Protein AF-A0A7J7KK52-F1 (afdb_monomer)

Sequence (152 aa):
MKGGEGKKAGKDLRNSVKKSDVTEIKSLSAPPENVKQVMRETLVLLGYKRRELQDYGFIKKVIGSSKFLSQLKELKAEDVPVGVAAEVKSEMSSLSYEQLSKAISDSDSRAVSQYSCSQQCGPRASKQIQSEELKQYLKSLEEYLAYNDPVR

Foldseek 3Di:
DDDDDDDDDLPQLLPLDDPVLLVVLLVDPDDDPLSLLVLLLLVVLLVDDSVQSVDVVSSSVLSPDPCNSVSSNVRDLVPGDPVSLVVSLVSLVVNDLVVLLVVLVVVVVPVPPDPPDDDDDDDPPPPPDDNVSVVVSSVSVNVVSVVSNPPD

Structure (mmCIF, N/CA/C/O backbone):
data_AF-A0A7J7KK52-F1
#
_entry.id   AF-A0A7J7KK52-F1
#
loop_
_atom_site.group_PDB
_atom_site.id
_atom_site.type_symbol
_atom_site.label_atom_id
_atom_site.label_alt_id
_atom_site.label_comp_id
_atom_site.label_asym_id
_atom_site.label_entity_id
_atom_site.label_seq_id
_atom_site.pdbx_PDB_ins_code
_atom_site.Cartn_x
_atom_site.Cartn_y
_atom_site.Cartn_z
_atom_site.occupancy
_atom_site.B_iso_or_equiv
_atom_site.auth_seq_id
_atom_site.auth_comp_id
_atom_site.auth_asym_id
_atom_site.auth_atom_id
_atom_site.pdbx_PDB_model_num
ATOM 1 N N . MET A 1 1 ? 37.024 -3.244 -16.153 1.00 38.12 1 MET A N 1
ATOM 2 C CA . MET A 1 1 ? 36.723 -3.362 -14.707 1.00 38.12 1 MET A CA 1
ATOM 3 C C . MET A 1 1 ? 35.469 -2.551 -14.419 1.00 38.12 1 MET A C 1
ATOM 5 O O . MET A 1 1 ? 35.221 -1.581 -15.118 1.00 38.12 1 MET A O 1
ATOM 9 N N . LYS A 1 2 ? 34.636 -3.065 -13.512 1.00 42.19 2 LYS A N 1
ATOM 10 C CA . LYS A 1 2 ? 33.198 -2.802 -13.361 1.00 42.19 2 LYS A CA 1
ATOM 11 C C . LYS A 1 2 ? 32.868 -1.334 -13.054 1.00 42.19 2 LYS A C 1
ATOM 13 O O . LYS A 1 2 ? 33.512 -0.736 -12.197 1.00 42.19 2 LYS A O 1
ATOM 18 N N . GLY A 1 3 ? 31.845 -0.808 -13.731 1.00 38.44 3 GLY A N 1
ATOM 19 C CA . GLY A 1 3 ? 31.222 0.477 -13.425 1.00 38.44 3 GLY A CA 1
ATOM 20 C C . GLY A 1 3 ? 30.612 0.465 -12.024 1.00 38.44 3 GLY A C 1
ATOM 21 O O . GLY A 1 3 ? 29.914 -0.475 -11.646 1.00 38.44 3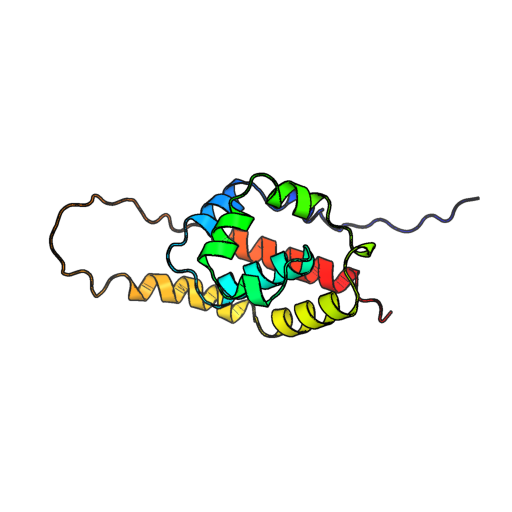 GLY A O 1
ATOM 22 N N . GLY A 1 4 ? 30.940 1.487 -11.239 1.00 43.69 4 GLY A N 1
ATOM 23 C CA . GLY A 1 4 ? 30.331 1.750 -9.942 1.00 43.69 4 GLY A CA 1
ATOM 24 C C . GLY A 1 4 ? 29.140 2.677 -10.127 1.00 43.69 4 GLY A C 1
ATOM 25 O O . GLY A 1 4 ? 29.316 3.889 -10.203 1.00 43.69 4 GLY A O 1
ATOM 26 N N . GLU A 1 5 ? 27.940 2.110 -10.208 1.00 39.03 5 GLU A N 1
ATOM 27 C CA . GLU A 1 5 ? 26.696 2.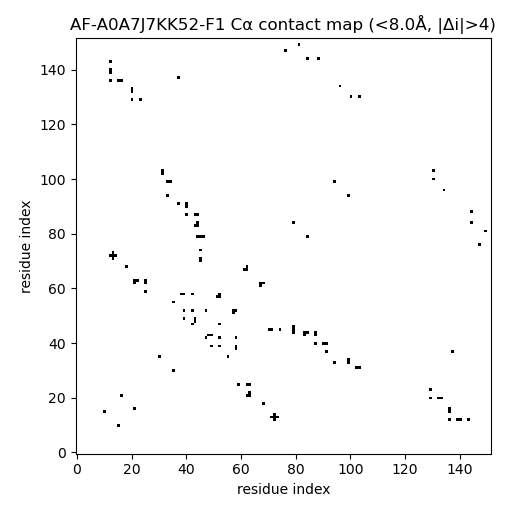879 -10.230 1.00 39.03 5 GLU A CA 1
ATOM 28 C C . GLU A 1 5 ? 26.242 3.192 -8.799 1.00 39.03 5 GLU A C 1
ATOM 30 O O . GLU A 1 5 ? 26.219 2.337 -7.907 1.00 39.03 5 GLU A O 1
ATOM 35 N N . GLY A 1 6 ? 25.947 4.471 -8.570 1.00 39.22 6 GLY A N 1
ATOM 36 C CA . GLY A 1 6 ? 25.674 5.052 -7.264 1.00 39.22 6 GLY A CA 1
ATOM 37 C C . GLY A 1 6 ? 24.396 4.520 -6.622 1.00 39.22 6 GLY A C 1
ATOM 38 O O . GLY A 1 6 ? 23.292 4.905 -6.987 1.00 39.22 6 GLY A O 1
ATOM 39 N N . LYS A 1 7 ? 24.546 3.713 -5.571 1.00 44.34 7 LYS A N 1
ATOM 40 C CA . LYS A 1 7 ? 23.465 3.420 -4.625 1.00 44.34 7 LYS A CA 1
ATOM 41 C C . LYS A 1 7 ? 23.393 4.541 -3.591 1.00 44.34 7 LYS A C 1
ATOM 43 O O . LYS A 1 7 ? 24.147 4.528 -2.620 1.00 44.34 7 LYS A O 1
ATOM 48 N N . LYS A 1 8 ? 22.505 5.520 -3.773 1.00 40.06 8 LYS A N 1
ATOM 49 C CA . LYS A 1 8 ? 22.171 6.478 -2.709 1.00 40.06 8 LYS A CA 1
ATOM 50 C C . LYS A 1 8 ? 20.684 6.423 -2.362 1.00 40.06 8 LYS A C 1
ATOM 52 O O . LYS A 1 8 ? 19.839 6.842 -3.134 1.00 40.06 8 LYS A O 1
ATOM 57 N N . ALA A 1 9 ? 20.440 5.930 -1.148 1.00 42.28 9 ALA A N 1
ATOM 58 C CA . ALA A 1 9 ? 19.384 6.351 -0.230 1.00 42.28 9 ALA A CA 1
ATOM 59 C C . ALA A 1 9 ? 17.913 6.241 -0.678 1.00 42.28 9 ALA A C 1
ATOM 61 O O . ALA A 1 9 ? 17.089 7.031 -0.232 1.00 42.28 9 ALA A O 1
ATOM 62 N N . GLY A 1 10 ? 17.543 5.213 -1.441 1.00 41.22 10 GLY A N 1
ATOM 63 C CA . GLY A 1 10 ? 16.175 4.695 -1.362 1.00 41.22 10 GLY A CA 1
ATOM 64 C C . GLY A 1 10 ? 16.050 3.894 -0.069 1.00 41.22 10 GLY A C 1
ATOM 65 O O . GLY A 1 10 ? 16.498 2.752 -0.018 1.00 41.22 10 GLY A O 1
ATOM 66 N N . LYS A 1 11 ? 15.536 4.493 1.009 1.00 48.75 11 LYS A N 1
ATOM 67 C CA . LYS A 1 11 ? 15.220 3.758 2.243 1.00 48.75 11 LYS A CA 1
ATOM 68 C C . LYS A 1 11 ? 14.195 2.696 1.849 1.00 48.75 11 LYS A C 1
ATOM 70 O O . LYS A 1 11 ? 13.095 3.068 1.464 1.00 48.75 11 LYS A O 1
ATOM 75 N N . ASP A 1 12 ? 14.581 1.417 1.851 1.00 56.88 12 ASP A N 1
ATOM 76 C CA . ASP A 1 12 ? 13.763 0.325 1.316 1.00 56.88 12 ASP A CA 1
ATOM 77 C C . ASP A 1 12 ? 12.314 0.450 1.804 1.00 56.88 12 ASP A C 1
ATOM 79 O O . ASP A 1 12 ? 12.021 0.189 2.970 1.00 56.88 12 ASP A O 1
ATOM 83 N N . LEU A 1 13 ? 11.398 0.828 0.909 1.00 56.38 13 LEU A N 1
ATOM 84 C CA . LEU A 1 13 ? 9.951 0.869 1.162 1.00 56.38 13 LEU A CA 1
ATOM 85 C C . LEU A 1 13 ? 9.441 -0.473 1.714 1.00 56.38 13 LEU A C 1
ATOM 87 O O . LEU A 1 13 ? 8.538 -0.559 2.541 1.00 56.38 13 LEU A O 1
ATOM 91 N N . ARG A 1 14 ? 10.133 -1.540 1.306 1.00 62.25 14 ARG A N 1
ATOM 92 C CA . ARG A 1 14 ? 9.994 -2.926 1.760 1.00 62.25 14 ARG A CA 1
ATOM 93 C C . ARG A 1 14 ? 10.174 -3.079 3.279 1.00 62.25 14 ARG A C 1
ATOM 95 O O . ARG A 1 14 ? 9.600 -3.987 3.874 1.00 62.25 14 ARG A O 1
ATOM 102 N N . ASN A 1 15 ? 10.966 -2.211 3.905 1.00 67.69 15 ASN A N 1
ATOM 103 C CA . ASN A 1 15 ? 11.289 -2.244 5.331 1.00 67.69 15 ASN A CA 1
ATOM 104 C C . ASN A 1 15 ? 10.599 -1.134 6.136 1.00 67.69 15 ASN A C 1
ATOM 106 O O . ASN A 1 15 ? 10.627 -1.195 7.366 1.00 67.69 15 ASN A O 1
ATOM 110 N N . SER A 1 16 ? 9.998 -0.133 5.483 1.00 71.50 16 SER A N 1
ATOM 111 C CA . SER A 1 16 ? 9.253 0.922 6.178 1.00 71.50 16 SER A CA 1
ATOM 112 C C . SER A 1 16 ? 7.870 0.452 6.624 1.00 71.50 16 SER A C 1
ATOM 114 O O . SER A 1 16 ? 7.456 0.810 7.721 1.00 71.50 16 SER A O 1
ATOM 116 N N . VAL A 1 17 ? 7.197 -0.386 5.826 1.00 79.38 17 VAL A N 1
ATOM 117 C CA . VAL A 1 17 ? 5.861 -0.903 6.151 1.00 79.38 17 VAL A CA 1
ATOM 118 C C . VAL A 1 17 ? 5.953 -2.041 7.159 1.00 79.38 17 VAL A C 1
ATOM 120 O O . VAL A 1 17 ? 6.459 -3.131 6.865 1.00 79.38 17 VAL A O 1
ATOM 123 N N . LYS A 1 18 ? 5.421 -1.809 8.356 1.00 84.12 18 LYS A N 1
ATOM 124 C CA . LYS A 1 18 ? 5.325 -2.817 9.407 1.00 84.12 18 LYS A CA 1
ATOM 125 C C . LYS A 1 18 ? 3.958 -3.490 9.386 1.00 84.12 18 LYS A C 1
ATOM 127 O O . LYS A 1 18 ? 2.966 -3.024 8.832 1.00 84.12 18 LYS A O 1
ATOM 132 N N . LYS A 1 19 ? 3.898 -4.634 10.063 1.00 84.38 19 LYS A N 1
ATOM 133 C CA . LYS A 1 19 ? 2.646 -5.369 10.273 1.00 84.38 19 LYS A CA 1
ATOM 134 C C . LYS A 1 19 ? 1.646 -4.590 11.140 1.00 84.38 19 LYS A C 1
ATOM 136 O O . LYS A 1 19 ? 0.444 -4.817 10.994 1.00 84.38 19 LYS A O 1
ATOM 141 N N . SER A 1 20 ? 2.127 -3.723 12.035 1.00 85.06 20 SER A N 1
ATOM 142 C CA . SER A 1 20 ? 1.292 -2.801 12.822 1.00 85.06 20 SER A CA 1
ATOM 143 C C . SER A 1 20 ? 0.436 -1.941 11.904 1.00 85.06 20 SER A C 1
ATOM 145 O O . SER A 1 20 ? -0.785 -2.018 11.976 1.00 85.06 20 SER A O 1
ATOM 147 N N . ASP A 1 21 ? 1.080 -1.300 10.937 1.00 83.62 21 ASP A N 1
ATOM 148 C CA . ASP A 1 21 ? 0.487 -0.310 10.043 1.00 83.62 21 ASP A CA 1
ATOM 149 C C . ASP A 1 21 ? -0.611 -0.977 9.194 1.00 83.62 21 ASP A C 1
ATOM 151 O O . ASP A 1 21 ? -1.745 -0.512 9.094 1.00 83.62 21 ASP A O 1
ATOM 155 N N . VAL A 1 22 ? -0.326 -2.179 8.676 1.00 86.44 22 VAL A N 1
ATOM 156 C CA . VAL A 1 22 ? -1.311 -3.013 7.962 1.00 86.44 22 VAL A CA 1
ATOM 157 C C . VAL A 1 22 ? -2.498 -3.395 8.850 1.00 86.44 22 VAL A C 1
ATOM 159 O O . VAL A 1 22 ? -3.644 -3.431 8.392 1.00 86.44 22 VAL A O 1
ATOM 162 N N . THR A 1 23 ? -2.243 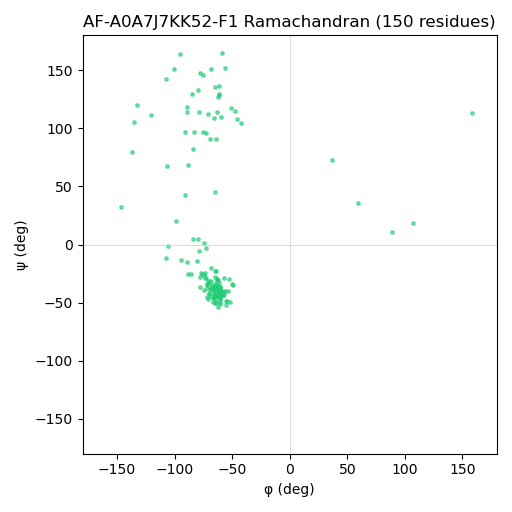-3.709 10.120 1.00 86.38 23 THR A N 1
ATOM 163 C CA . THR A 1 23 ? -3.295 -4.077 11.077 1.00 86.38 23 THR A CA 1
ATOM 164 C C . THR A 1 23 ? -4.193 -2.885 11.383 1.00 86.38 23 THR A C 1
ATOM 166 O O . THR A 1 23 ? -5.408 -3.051 11.499 1.00 86.38 23 THR A O 1
ATOM 169 N N . GLU A 1 24 ? -3.624 -1.689 11.463 1.00 86.19 24 GLU A N 1
ATOM 170 C CA . GLU A 1 24 ? -4.366 -0.465 11.733 1.00 86.19 24 GLU A CA 1
ATOM 171 C C . GLU A 1 24 ? -5.211 -0.041 10.539 1.00 86.19 24 GLU A C 1
ATOM 173 O O . GLU A 1 24 ? -6.414 0.168 10.698 1.00 86.19 24 GLU A O 1
ATOM 178 N N . ILE A 1 25 ? -4.654 -0.069 9.328 1.00 84.00 25 ILE A N 1
ATOM 179 C CA . ILE A 1 25 ? -5.421 0.161 8.098 1.00 84.00 25 ILE A CA 1
ATOM 180 C C . ILE A 1 25 ? -6.578 -0.847 7.993 1.00 84.00 25 ILE A C 1
ATOM 182 O O . ILE A 1 25 ? -7.720 -0.480 7.713 1.00 84.00 25 ILE A O 1
ATOM 186 N N . LYS A 1 26 ? -6.327 -2.128 8.298 1.00 84.06 26 LYS A N 1
ATOM 187 C CA . LYS A 1 26 ? -7.366 -3.170 8.326 1.00 84.06 26 LYS A CA 1
ATOM 188 C C . LYS A 1 26 ? -8.438 -2.903 9.385 1.00 84.06 26 LYS A C 1
ATOM 190 O O . LYS A 1 26 ? -9.585 -3.321 9.204 1.00 84.06 26 LYS A O 1
ATOM 195 N N . SER A 1 27 ? -8.094 -2.261 10.498 1.00 85.69 27 SER A N 1
ATOM 196 C CA . SER A 1 27 ? -9.043 -1.988 11.579 1.00 85.69 27 SER A CA 1
ATOM 197 C C . SER A 1 27 ? -10.116 -0.965 11.188 1.00 85.69 27 SER A C 1
ATOM 199 O O . SER A 1 27 ? -11.209 -1.001 11.751 1.00 85.69 27 SER A O 1
ATOM 201 N N . LEU A 1 28 ? -9.870 -0.154 10.150 1.00 82.75 28 LEU A N 1
ATOM 202 C CA . LEU A 1 28 ? -10.845 0.785 9.603 1.00 82.75 28 LEU A CA 1
ATOM 203 C C . LEU A 1 28 ? -12.058 0.031 9.035 1.00 82.75 28 LEU A C 1
ATOM 205 O O . LEU A 1 28 ? -11.970 -0.746 8.071 1.00 82.75 28 LEU A O 1
ATOM 209 N N . SER A 1 29 ? -13.208 0.239 9.670 1.00 79.69 29 SER A N 1
ATOM 210 C CA . SER A 1 29 ? -14.513 -0.277 9.247 1.00 79.69 29 SER A CA 1
ATOM 211 C C . SER A 1 29 ? -15.045 0.490 8.035 1.00 79.69 29 SER A C 1
ATOM 213 O O . SER A 1 29 ? -15.563 -0.136 7.115 1.00 79.69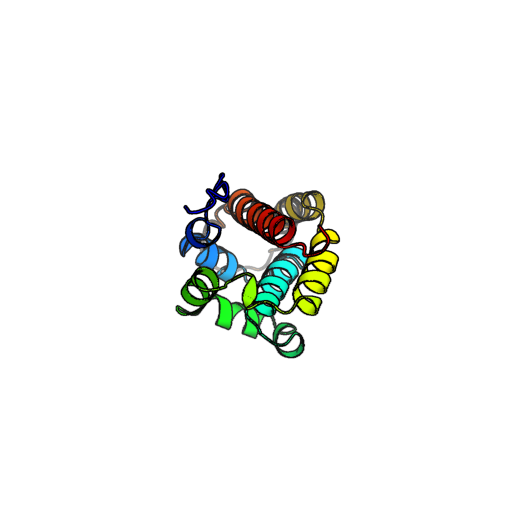 29 SER A O 1
ATOM 215 N N . ALA A 1 30 ? -14.843 1.809 8.001 1.00 82.00 30 ALA A N 1
ATOM 216 C CA . ALA A 1 30 ? -15.234 2.690 6.903 1.00 82.00 30 ALA A CA 1
ATOM 217 C C . ALA A 1 30 ? -14.108 3.699 6.599 1.00 82.00 30 ALA A 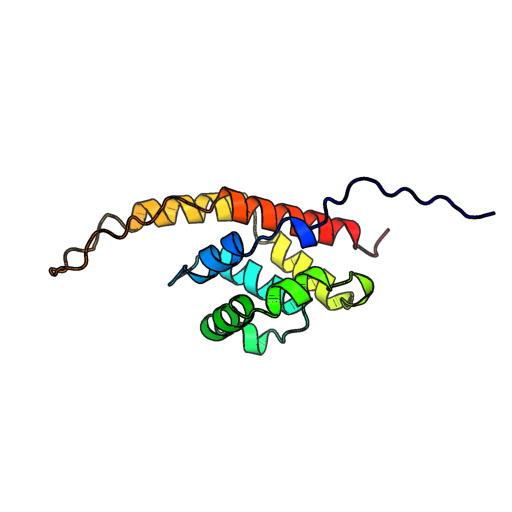C 1
ATOM 219 O O . ALA A 1 30 ? -14.157 4.831 7.077 1.00 82.00 30 ALA A O 1
ATOM 220 N N . PRO A 1 31 ? -13.054 3.302 5.863 1.00 82.81 31 PRO A N 1
ATOM 221 C CA . PRO A 1 31 ? -11.964 4.219 5.542 1.00 82.81 31 PRO A CA 1
ATOM 222 C C . PRO A 1 31 ? -12.419 5.335 4.582 1.00 82.81 31 PRO A C 1
ATOM 224 O O . PRO A 1 31 ? -13.294 5.095 3.738 1.00 82.81 31 PRO A O 1
ATOM 227 N N . PRO A 1 32 ? -11.790 6.523 4.644 1.00 86.31 32 PRO A N 1
ATOM 228 C CA . PRO A 1 32 ? -11.958 7.572 3.642 1.00 86.31 32 PRO A CA 1
ATOM 229 C C . PRO A 1 32 ? -11.627 7.075 2.229 1.00 86.31 32 PRO A C 1
ATOM 231 O O . PRO A 1 32 ? -10.791 6.185 2.054 1.00 86.31 32 PRO A O 1
ATOM 234 N N . GLU A 1 33 ? -12.249 7.668 1.208 1.00 84.38 33 GLU A N 1
ATOM 235 C CA . GLU A 1 33 ? -12.091 7.207 -0.181 1.00 84.38 33 GLU A CA 1
ATOM 236 C C . GLU A 1 33 ? -10.638 7.272 -0.658 1.00 84.38 33 GLU A C 1
ATOM 238 O O . GLU A 1 33 ? -10.152 6.340 -1.291 1.00 84.38 33 GLU A O 1
ATOM 243 N N . ASN A 1 34 ? -9.912 8.300 -0.230 1.00 83.62 34 ASN A N 1
ATOM 244 C CA . ASN A 1 34 ? -8.499 8.469 -0.541 1.00 83.62 34 ASN A CA 1
ATOM 245 C C . ASN A 1 34 ? -7.657 7.300 0.004 1.00 83.62 34 ASN A C 1
ATOM 247 O O . ASN A 1 34 ? -6.791 6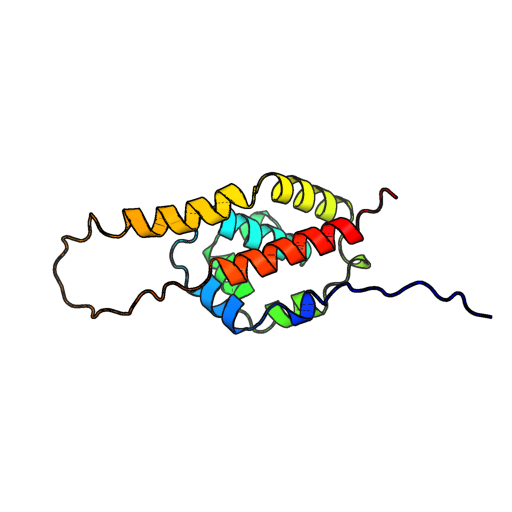.780 -0.691 1.00 83.62 34 ASN A O 1
ATOM 251 N N . VAL A 1 35 ? -7.947 6.822 1.222 1.00 84.88 35 VAL A N 1
ATOM 252 C CA . VAL A 1 35 ? -7.256 5.662 1.816 1.00 84.88 35 VAL A CA 1
ATOM 253 C C . VAL A 1 35 ? -7.572 4.392 1.027 1.00 84.88 35 VAL A C 1
ATOM 255 O O . VAL A 1 35 ? -6.670 3.606 0.736 1.00 84.88 35 VAL A O 1
ATOM 258 N N . LYS A 1 36 ? -8.834 4.202 0.615 1.00 87.25 36 LYS A N 1
ATOM 259 C CA . LYS A 1 36 ? -9.203 3.068 -0.246 1.00 87.25 36 LYS A CA 1
ATOM 260 C C . LYS A 1 36 ? -8.479 3.128 -1.579 1.00 87.25 36 LYS A C 1
ATOM 262 O O . LYS A 1 36 ? -7.999 2.098 -2.031 1.00 87.25 36 LYS A O 1
ATOM 267 N N . GLN A 1 37 ? -8.391 4.302 -2.196 1.00 88.44 37 GLN A N 1
ATOM 268 C CA . GLN A 1 37 ? -7.701 4.482 -3.466 1.00 88.44 37 GLN A CA 1
ATOM 269 C C . GLN A 1 37 ? -6.228 4.102 -3.339 1.00 88.44 37 GLN A C 1
ATOM 271 O O . GLN A 1 37 ? -5.767 3.279 -4.119 1.00 88.44 37 GLN A O 1
ATOM 276 N N . VAL A 1 38 ? -5.534 4.555 -2.290 1.00 88.31 38 VAL A N 1
ATOM 277 C CA . VAL A 1 38 ? -4.149 4.133 -2.015 1.00 88.31 38 VAL A CA 1
ATOM 278 C C . VAL A 1 38 ? -4.029 2.615 -1.924 1.00 88.31 38 VAL A C 1
ATOM 280 O O . VAL A 1 38 ? -3.193 2.016 -2.594 1.00 88.31 38 VAL A O 1
ATOM 283 N N . MET A 1 39 ? -4.907 1.975 -1.150 1.00 89.38 39 MET A N 1
ATOM 284 C CA . MET A 1 39 ? -4.912 0.517 -1.007 1.00 89.38 39 MET A CA 1
ATOM 285 C C . MET A 1 39 ? -5.196 -0.197 -2.336 1.00 89.38 39 MET A C 1
ATOM 287 O O . MET A 1 39 ? -4.573 -1.219 -2.620 1.00 89.38 39 MET A O 1
ATOM 291 N N . ARG A 1 40 ? -6.115 0.329 -3.157 1.00 91.81 40 ARG A N 1
ATOM 292 C CA . ARG A 1 40 ? -6.421 -0.205 -4.492 1.00 91.81 40 ARG A CA 1
ATOM 293 C C . ARG A 1 40 ? -5.202 -0.121 -5.397 1.00 91.81 40 ARG A C 1
ATOM 295 O O . ARG A 1 40 ? -4.795 -1.143 -5.932 1.00 91.81 40 ARG A O 1
ATOM 302 N N . GLU A 1 41 ? -4.604 1.055 -5.533 1.00 91.44 41 GLU A N 1
ATOM 303 C CA . GLU A 1 41 ? -3.474 1.261 -6.439 1.00 91.44 41 GLU A CA 1
ATOM 304 C C . GLU A 1 41 ? -2.248 0.427 -6.024 1.00 91.44 41 GLU A C 1
ATOM 306 O O . GLU A 1 41 ? -1.602 -0.183 -6.874 1.00 91.44 41 GLU A O 1
ATOM 311 N N . THR A 1 42 ? -1.987 0.264 -4.720 1.00 90.12 42 THR A N 1
ATOM 312 C CA . THR A 1 42 ? -0.961 -0.679 -4.238 1.00 90.12 42 THR A CA 1
ATOM 313 C C . THR A 1 42 ? -1.235 -2.111 -4.701 1.00 90.12 42 THR A C 1
ATOM 315 O O . THR A 1 42 ? -0.318 -2.820 -5.114 1.00 90.12 42 THR A O 1
ATOM 318 N N . LEU A 1 43 ? -2.486 -2.572 -4.632 1.00 92.81 43 LEU A N 1
ATOM 319 C CA . LEU A 1 43 ? -2.844 -3.918 -5.083 1.00 92.81 43 LEU A CA 1
ATOM 320 C C . LEU A 1 43 ? -2.783 -4.045 -6.611 1.00 92.81 43 LEU A C 1
ATOM 322 O O . LEU A 1 43 ? -2.399 -5.099 -7.112 1.00 92.81 43 LEU A O 1
ATOM 326 N N . VAL A 1 44 ? -3.084 -2.982 -7.356 1.00 93.19 44 VAL A N 1
ATOM 327 C CA . VAL A 1 44 ? -2.879 -2.945 -8.811 1.00 93.19 44 VAL A CA 1
ATOM 328 C C . VAL A 1 44 ? -1.399 -3.158 -9.154 1.00 93.19 44 VAL A C 1
ATOM 330 O O . VAL A 1 44 ? -1.094 -3.975 -10.020 1.00 93.19 44 VAL A O 1
ATOM 333 N N . LEU A 1 45 ? -0.475 -2.515 -8.427 1.00 89.06 45 LEU A N 1
ATOM 334 C CA . LEU A 1 45 ? 0.971 -2.729 -8.599 1.00 89.06 45 LEU A CA 1
ATOM 335 C C . LEU A 1 45 ? 1.404 -4.172 -8.293 1.00 89.06 45 LEU A C 1
ATOM 337 O O . LEU A 1 45 ? 2.338 -4.676 -8.906 1.00 89.06 45 LEU A O 1
ATOM 341 N N . LEU A 1 46 ? 0.705 -4.858 -7.385 1.00 90.94 46 LEU A N 1
ATOM 342 C CA . LEU A 1 46 ? 0.920 -6.281 -7.090 1.00 90.94 46 LEU A CA 1
ATOM 343 C C . LEU A 1 46 ? 0.265 -7.229 -8.116 1.00 90.94 46 LEU A C 1
ATOM 345 O O . LEU A 1 46 ? 0.290 -8.446 -7.924 1.00 90.94 46 LEU A O 1
ATOM 349 N N . GLY A 1 47 ? -0.329 -6.696 -9.189 1.00 91.19 47 GLY A N 1
ATOM 350 C CA . GLY A 1 47 ? -0.914 -7.468 -10.287 1.00 91.19 47 GLY A CA 1
ATOM 351 C C . GLY A 1 47 ? -2.382 -7.861 -10.098 1.00 91.19 47 GLY A C 1
ATOM 352 O O . GLY A 1 47 ? -2.903 -8.669 -10.870 1.00 91.19 47 GLY A O 1
ATOM 353 N N . TYR A 1 48 ? -3.077 -7.312 -9.097 1.00 93.62 48 TYR A N 1
ATOM 354 C CA . TYR A 1 48 ? -4.511 -7.557 -8.919 1.00 93.62 48 TYR A CA 1
ATOM 355 C C . TYR A 1 48 ? -5.341 -6.762 -9.935 1.00 93.62 48 TYR A C 1
ATOM 357 O O . TYR A 1 48 ? -5.012 -5.634 -10.307 1.00 93.62 48 TYR A O 1
ATOM 365 N N . LYS A 1 49 ? -6.468 -7.331 -10.379 1.00 91.81 49 LYS A N 1
ATOM 366 C CA . LYS A 1 49 ? -7.327 -6.688 -11.381 1.00 91.81 49 LYS A CA 1
ATOM 367 C C . LYS A 1 49 ? -8.198 -5.614 -10.732 1.00 91.81 49 LYS A C 1
ATOM 369 O O . LYS A 1 49 ? -8.921 -5.902 -9.782 1.00 91.81 49 LYS A O 1
ATOM 374 N N . ARG A 1 50 ? -8.266 -4.414 -11.329 1.00 89.31 50 ARG A N 1
ATOM 375 C CA . ARG A 1 50 ? -9.118 -3.298 -10.848 1.00 89.31 50 ARG A CA 1
ATOM 376 C C . ARG A 1 50 ? -10.578 -3.694 -10.579 1.00 89.31 50 ARG A C 1
ATOM 378 O O . ARG A 1 50 ? -11.179 -3.173 -9.648 1.00 89.31 50 ARG A O 1
ATOM 385 N N . ARG A 1 51 ? -11.146 -4.633 -11.352 1.00 90.06 51 ARG A N 1
ATOM 386 C CA . ARG A 1 51 ? -12.529 -5.116 -11.148 1.00 90.06 51 ARG A CA 1
ATOM 387 C C . ARG A 1 51 ? -12.736 -5.742 -9.766 1.00 90.06 51 ARG A C 1
ATOM 389 O O . ARG A 1 51 ? -13.772 -5.522 -9.158 1.00 90.06 51 ARG A O 1
ATOM 396 N N . GLU A 1 52 ? -11.752 -6.487 -9.269 1.00 89.44 52 GLU A N 1
ATOM 397 C CA . GLU A 1 52 ? -11.807 -7.141 -7.953 1.00 89.44 52 GLU A CA 1
ATOM 398 C C . GLU A 1 52 ? -11.586 -6.132 -6.819 1.00 89.44 52 GLU A C 1
ATOM 400 O O . GLU A 1 52 ? -12.074 -6.300 -5.706 1.00 89.44 52 GLU A O 1
ATOM 405 N N . LEU A 1 53 ? -10.890 -5.038 -7.128 1.00 91.19 53 LEU A N 1
ATOM 406 C CA . LEU A 1 53 ? -10.554 -3.967 -6.197 1.00 91.19 53 LEU A CA 1
ATOM 407 C C . LEU A 1 53 ? -11.675 -2.930 -6.036 1.00 91.19 53 LEU A C 1
ATOM 409 O O . LEU A 1 53 ? -11.484 -1.939 -5.342 1.00 91.19 53 LEU A O 1
ATOM 413 N N . GLN A 1 54 ? -12.846 -3.121 -6.647 1.00 89.31 54 GLN A N 1
ATOM 414 C CA . GLN A 1 54 ? -14.012 -2.281 -6.348 1.00 89.31 54 GLN A CA 1
ATOM 415 C C . GLN A 1 54 ? -14.615 -2.615 -4.977 1.00 89.31 54 GLN A C 1
ATOM 417 O O . GLN A 1 54 ? -15.162 -1.736 -4.310 1.00 89.31 54 GLN A O 1
ATOM 422 N N . ASP A 1 55 ? -14.476 -3.866 -4.533 1.00 90.94 55 ASP A N 1
ATOM 423 C CA . ASP A 1 55 ? -14.973 -4.316 -3.239 1.00 90.94 55 ASP A CA 1
ATOM 424 C C . ASP A 1 55 ? -13.922 -4.112 -2.139 1.00 90.94 55 ASP A C 1
ATOM 426 O O . ASP A 1 55 ? -12.882 -4.776 -2.087 1.00 90.94 55 ASP A O 1
ATOM 430 N N . TYR A 1 56 ? -14.219 -3.218 -1.195 1.00 87.38 56 TYR A N 1
ATOM 431 C CA . TYR A 1 56 ? -13.358 -2.993 -0.037 1.00 87.38 56 TYR A CA 1
ATOM 432 C C . TYR A 1 56 ? -13.235 -4.230 0.868 1.00 87.38 56 TYR A C 1
ATOM 434 O O . TYR A 1 56 ? -12.185 -4.439 1.480 1.00 87.38 56 TYR A O 1
ATOM 442 N N . GLY A 1 57 ? -14.258 -5.087 0.930 1.00 90.31 57 GLY A N 1
ATOM 443 C CA . GLY A 1 57 ? -14.194 -6.357 1.650 1.00 90.31 57 GLY A CA 1
ATOM 444 C C . GLY A 1 57 ? -13.096 -7.269 1.100 1.00 90.31 57 GLY A C 1
ATOM 445 O O . GLY A 1 57 ? -12.311 -7.834 1.872 1.00 90.31 57 GLY A O 1
ATOM 446 N N . PHE A 1 58 ? -12.976 -7.342 -0.227 1.00 92.56 58 PHE A N 1
ATOM 447 C CA . PHE A 1 58 ? -11.895 -8.058 -0.900 1.00 92.56 58 PHE A CA 1
ATOM 448 C C . PHE A 1 58 ? -10.527 -7.430 -0.610 1.00 92.56 58 PHE A C 1
ATOM 450 O O . PHE A 1 58 ? -9.630 -8.129 -0.134 1.00 92.56 58 PHE A O 1
ATOM 457 N N . ILE A 1 59 ? -10.383 -6.111 -0.788 1.00 92.62 59 ILE A N 1
ATOM 458 C CA . ILE A 1 59 ? -9.138 -5.374 -0.487 1.00 92.62 59 ILE A CA 1
ATOM 459 C C . ILE A 1 59 ? -8.662 -5.670 0.942 1.00 92.62 59 ILE A C 1
ATOM 461 O O . ILE A 1 59 ? -7.508 -6.040 1.171 1.00 92.62 59 ILE A O 1
ATOM 465 N N . LYS A 1 60 ? -9.569 -5.554 1.916 1.00 90.94 60 LYS A N 1
ATOM 466 C CA . LYS A 1 60 ? -9.294 -5.781 3.339 1.00 90.94 60 LYS A CA 1
ATOM 467 C C . LYS A 1 60 ? -8.856 -7.219 3.622 1.00 90.94 60 LYS A C 1
ATOM 469 O O . LYS A 1 60 ? -8.000 -7.447 4.481 1.00 90.94 60 LYS A O 1
ATOM 474 N N . LYS A 1 61 ? -9.416 -8.195 2.902 1.00 92.44 61 LYS A N 1
ATOM 475 C CA . LYS A 1 61 ? -9.018 -9.606 2.989 1.00 92.44 61 LYS A CA 1
ATOM 476 C C . LYS A 1 61 ? -7.610 -9.828 2.435 1.00 92.44 61 LYS A C 1
ATOM 478 O O . LYS A 1 61 ? -6.823 -10.519 3.080 1.00 92.44 61 LYS A O 1
ATOM 483 N N . VAL A 1 62 ? -7.289 -9.229 1.287 1.00 93.06 62 VAL A N 1
ATOM 484 C CA . VAL A 1 62 ? -5.971 -9.351 0.645 1.00 93.06 62 VAL A CA 1
ATOM 485 C C . VAL A 1 62 ? -4.887 -8.716 1.511 1.00 93.06 62 VAL A C 1
ATOM 487 O O . VAL A 1 62 ? -3.911 -9.384 1.849 1.00 93.06 62 VAL A O 1
ATOM 490 N N . ILE A 1 63 ? -5.089 -7.476 1.954 1.00 90.44 63 ILE A N 1
ATOM 491 C CA . ILE A 1 63 ? -4.131 -6.745 2.798 1.00 90.44 63 ILE A CA 1
ATOM 492 C C . ILE A 1 63 ? -3.966 -7.409 4.168 1.00 90.44 63 ILE A C 1
ATOM 494 O O . ILE A 1 63 ? -2.873 -7.461 4.722 1.00 90.44 63 ILE A O 1
ATOM 498 N N . GLY A 1 64 ? -5.039 -7.997 4.699 1.00 88.44 64 GLY A N 1
ATOM 499 C CA . GLY A 1 64 ? -4.992 -8.776 5.931 1.00 88.44 64 GLY A CA 1
ATOM 500 C C . GLY A 1 64 ? -4.319 -10.146 5.808 1.00 88.44 64 GLY A C 1
ATOM 501 O O . GLY A 1 64 ? -4.238 -10.844 6.822 1.00 88.44 64 GLY A O 1
ATOM 502 N N . SER A 1 65 ? -3.888 -10.558 4.612 1.00 90.38 65 SER A N 1
ATOM 503 C CA . SER A 1 65 ? -3.207 -11.834 4.400 1.00 90.38 65 SER A CA 1
ATOM 504 C C . SER A 1 65 ? -1.743 -11.764 4.841 1.00 90.38 65 SER A C 1
ATOM 506 O O . SER A 1 65 ? -1.074 -10.743 4.707 1.00 90.38 65 SER A O 1
ATOM 508 N N . SER A 1 66 ? -1.202 -12.881 5.328 1.00 86.25 66 SER A N 1
ATOM 509 C CA . SER A 1 66 ? 0.227 -12.980 5.658 1.00 86.25 66 SER A CA 1
ATOM 510 C C . SER A 1 66 ? 1.134 -12.826 4.433 1.00 86.25 66 SER A C 1
ATOM 512 O O . SER A 1 66 ? 2.295 -12.458 4.583 1.00 86.25 66 SER A O 1
ATOM 514 N N . LYS A 1 67 ? 0.602 -13.087 3.232 1.00 89.88 67 LYS A N 1
ATOM 515 C CA . LYS A 1 67 ? 1.333 -13.010 1.964 1.00 89.88 67 LYS A CA 1
ATOM 516 C C . LYS A 1 67 ? 1.505 -11.580 1.467 1.00 89.88 67 LYS A C 1
ATOM 518 O O . LYS A 1 67 ? 2.504 -11.316 0.815 1.00 89.88 67 LYS A O 1
ATOM 523 N N . PHE A 1 68 ? 0.594 -10.667 1.806 1.00 90.25 68 PHE A N 1
ATOM 524 C CA . PHE A 1 68 ? 0.626 -9.285 1.319 1.00 90.25 68 PHE A CA 1
ATOM 525 C C . PHE A 1 68 ? 1.964 -8.590 1.599 1.00 90.25 68 PHE A C 1
ATOM 527 O O . PHE A 1 68 ? 2.576 -8.041 0.690 1.00 90.25 68 PHE A O 1
ATOM 534 N N . LEU A 1 69 ? 2.460 -8.672 2.838 1.00 88.38 69 LEU A N 1
ATOM 535 C CA . LEU A 1 69 ? 3.741 -8.063 3.203 1.00 88.38 69 LEU A CA 1
ATOM 536 C C . LEU A 1 69 ? 4.921 -8.705 2.469 1.00 88.38 69 LEU A C 1
ATOM 538 O O . LEU A 1 69 ? 5.845 -7.995 2.086 1.00 88.38 69 LEU A O 1
ATOM 542 N N . SER A 1 70 ? 4.901 -10.024 2.262 1.00 89.31 70 SER A N 1
ATOM 543 C CA . SER A 1 70 ? 5.938 -10.706 1.482 1.00 89.31 70 SER A CA 1
ATOM 544 C C . SER A 1 70 ? 5.903 -10.260 0.023 1.00 89.31 70 SER A C 1
ATOM 546 O O . SER A 1 70 ? 6.933 -9.863 -0.501 1.00 89.31 70 SER A O 1
ATOM 548 N N . GLN A 1 71 ? 4.718 -10.203 -0.589 1.00 90.44 71 GLN A N 1
ATOM 549 C CA . GLN A 1 71 ? 4.539 -9.728 -1.963 1.00 90.44 71 GLN A CA 1
ATOM 550 C C . GLN A 1 71 ? 5.008 -8.278 -2.125 1.00 90.44 71 GLN A C 1
ATOM 552 O O . GLN A 1 71 ? 5.719 -7.968 -3.073 1.00 90.44 71 GLN A O 1
ATOM 557 N N . LEU A 1 72 ? 4.686 -7.400 -1.170 1.00 87.12 72 LEU A N 1
ATOM 558 C CA . LEU A 1 72 ? 5.144 -6.008 -1.172 1.00 87.12 72 LEU A CA 1
ATOM 559 C C . LEU A 1 72 ? 6.670 -5.900 -1.026 1.00 87.12 72 LEU A C 1
ATOM 561 O O . LEU A 1 72 ? 7.300 -5.043 -1.640 1.00 87.12 72 LEU A O 1
ATOM 565 N N . LYS A 1 73 ? 7.275 -6.784 -0.224 1.00 86.38 73 LYS A N 1
ATOM 566 C CA . LYS A 1 73 ? 8.731 -6.873 -0.062 1.00 86.38 73 LYS A CA 1
ATOM 567 C C . LYS A 1 73 ? 9.431 -7.475 -1.264 1.00 86.38 73 LYS A C 1
ATOM 569 O O . LYS A 1 73 ? 10.597 -7.165 -1.475 1.00 86.38 73 LYS A O 1
ATOM 574 N N . GLU A 1 74 ? 8.775 -8.343 -2.015 1.00 86.75 74 GLU A N 1
ATOM 575 C CA . GLU A 1 74 ? 9.351 -9.015 -3.178 1.00 86.75 74 GLU A CA 1
ATOM 576 C C . GLU A 1 74 ? 9.159 -8.204 -4.459 1.00 86.75 74 GLU A C 1
ATOM 578 O O . GLU A 1 74 ? 10.016 -8.289 -5.333 1.00 86.75 74 GLU A O 1
ATOM 583 N N . LEU A 1 75 ? 8.136 -7.342 -4.524 1.00 84.81 75 LEU A N 1
ATOM 584 C CA . LEU A 1 75 ? 7.805 -6.501 -5.676 1.00 84.81 75 LEU A CA 1
ATOM 585 C C . LEU A 1 75 ? 9.036 -5.775 -6.234 1.00 84.81 75 LEU A C 1
ATOM 587 O O . LEU A 1 75 ? 9.631 -4.927 -5.561 1.00 84.81 75 LEU A O 1
ATOM 591 N N . LYS A 1 76 ? 9.446 -6.091 -7.462 1.00 83.56 76 LYS A N 1
ATOM 592 C CA . LYS A 1 76 ? 10.504 -5.362 -8.172 1.00 83.56 76 LYS A CA 1
ATOM 593 C C . LYS A 1 76 ? 9.879 -4.402 -9.166 1.00 83.56 76 LYS A C 1
ATOM 595 O O . LYS A 1 76 ? 8.804 -4.653 -9.691 1.00 83.56 76 LYS A O 1
ATOM 600 N N . ALA A 1 77 ? 10.577 -3.303 -9.430 1.00 79.44 77 ALA A N 1
ATOM 601 C CA . ALA A 1 77 ? 10.132 -2.335 -10.428 1.00 79.44 77 ALA A CA 1
ATOM 602 C C . ALA A 1 77 ? 10.041 -2.940 -11.831 1.00 79.44 77 ALA A C 1
ATOM 604 O O . ALA A 1 77 ? 9.150 -2.597 -12.594 1.00 79.44 77 ALA A O 1
ATOM 605 N N . GLU A 1 78 ? 10.927 -3.888 -12.124 1.00 82.19 78 GLU A N 1
ATOM 606 C CA . GLU A 1 78 ? 10.985 -4.630 -13.385 1.00 82.19 78 GLU A CA 1
ATOM 607 C C . GLU A 1 78 ? 9.722 -5.471 -13.637 1.00 82.19 78 GLU A C 1
ATOM 609 O O . GLU A 1 78 ? 9.349 -5.689 -14.786 1.00 82.19 78 GLU A O 1
ATOM 614 N N . ASP A 1 79 ? 9.056 -5.928 -12.570 1.00 83.12 79 ASP A N 1
ATOM 615 C CA . ASP A 1 79 ? 7.865 -6.778 -12.659 1.00 83.12 79 ASP A CA 1
ATOM 616 C C . ASP A 1 79 ? 6.590 -5.963 -12.938 1.00 83.12 79 ASP A C 1
ATOM 618 O O . ASP A 1 79 ? 5.550 -6.528 -13.286 1.00 83.12 79 ASP A O 1
ATOM 622 N N . VAL A 1 80 ? 6.646 -4.635 -12.776 1.00 85.44 80 VAL A N 1
ATOM 623 C CA . VAL A 1 80 ? 5.490 -3.756 -12.957 1.00 85.44 80 VAL A CA 1
ATOM 624 C C . VAL A 1 80 ? 5.421 -3.305 -14.418 1.00 85.44 80 VAL A C 1
ATOM 626 O O . VAL A 1 80 ? 6.318 -2.606 -14.894 1.00 85.44 80 VAL A O 1
ATOM 629 N N . PRO A 1 81 ? 4.347 -3.637 -15.158 1.00 85.81 81 PRO A N 1
ATOM 630 C CA . PRO A 1 81 ? 4.203 -3.174 -16.529 1.00 85.81 81 PRO A CA 1
ATOM 631 C C . PRO A 1 81 ? 4.071 -1.647 -16.574 1.00 85.81 81 PRO A C 1
ATOM 633 O O . PRO A 1 81 ? 3.296 -1.051 -15.825 1.00 85.81 81 PRO A O 1
ATOM 636 N N . VAL A 1 82 ? 4.792 -1.019 -17.507 1.00 84.06 82 VAL A N 1
ATOM 637 C CA . VAL A 1 82 ? 4.909 0.448 -17.626 1.00 84.06 82 VAL A CA 1
ATOM 638 C C . VAL A 1 82 ? 3.547 1.146 -17.701 1.00 84.06 82 VAL A C 1
ATOM 640 O O . VAL A 1 82 ? 3.351 2.176 -17.062 1.00 84.06 82 VAL A O 1
ATOM 643 N N . GLY A 1 83 ? 2.580 0.566 -18.424 1.00 84.88 83 GLY A N 1
ATOM 644 C CA . GLY A 1 83 ? 1.225 1.120 -18.516 1.00 84.88 83 GLY A CA 1
ATOM 645 C C . GLY A 1 83 ? 0.523 1.200 -17.158 1.00 84.88 83 GLY A C 1
ATOM 646 O O . GLY A 1 83 ? -0.082 2.215 -16.831 1.00 84.88 83 GLY A O 1
ATOM 647 N N . VAL A 1 84 ? 0.692 0.176 -16.320 1.00 87.25 84 VAL A N 1
ATOM 648 C CA . VAL A 1 84 ? 0.104 0.145 -14.976 1.00 87.25 84 VAL A CA 1
ATOM 649 C C . VAL A 1 84 ? 0.790 1.148 -14.055 1.00 87.25 84 VAL A C 1
ATOM 651 O O . VAL A 1 84 ? 0.110 1.857 -13.319 1.00 87.25 84 VAL A O 1
ATOM 654 N N . ALA A 1 85 ? 2.119 1.250 -14.112 1.00 83.19 85 ALA A N 1
ATOM 655 C CA . ALA A 1 85 ? 2.855 2.232 -13.319 1.00 83.19 85 ALA A CA 1
ATOM 656 C C . ALA A 1 85 ? 2.439 3.673 -13.667 1.00 83.19 85 ALA A C 1
ATOM 658 O O . ALA A 1 85 ? 2.229 4.488 -12.769 1.00 83.19 85 ALA A O 1
ATOM 659 N N . ALA A 1 86 ? 2.268 3.975 -14.959 1.00 85.56 86 ALA A N 1
ATOM 660 C CA . ALA A 1 86 ? 1.824 5.285 -15.428 1.00 85.56 86 ALA A CA 1
ATOM 661 C C . ALA A 1 86 ? 0.390 5.613 -14.979 1.00 85.56 86 ALA A C 1
ATOM 663 O O . ALA A 1 86 ? 0.136 6.719 -14.498 1.00 85.56 86 ALA A O 1
ATOM 664 N N . GLU A 1 87 ? -0.533 4.651 -15.078 1.00 87.06 87 GLU A N 1
ATOM 665 C CA . GLU A 1 87 ? -1.906 4.806 -14.583 1.00 87.06 87 GLU A CA 1
ATOM 666 C C . GLU A 1 87 ? -1.937 5.065 -13.075 1.00 87.06 87 GLU A C 1
ATOM 668 O O . GLU A 1 87 ? -2.526 6.048 -12.629 1.00 87.06 87 GLU A O 1
ATOM 673 N N . VAL A 1 88 ? -1.258 4.219 -12.294 1.00 87.62 88 VAL A N 1
ATOM 674 C CA . VAL A 1 88 ? -1.174 4.355 -10.834 1.00 87.62 88 VAL A CA 1
ATOM 675 C C . VAL A 1 88 ? -0.596 5.715 -10.455 1.00 87.62 88 VAL A C 1
ATOM 677 O O . VAL A 1 88 ? -1.099 6.356 -9.539 1.00 87.62 88 VAL A O 1
ATOM 680 N N . LYS A 1 89 ? 0.427 6.190 -11.173 1.00 84.19 89 LYS A N 1
ATOM 681 C CA . LYS A 1 89 ? 1.021 7.513 -10.952 1.00 84.19 89 LYS A CA 1
ATOM 682 C C . LYS A 1 89 ? 0.028 8.642 -11.231 1.00 84.19 89 LYS A C 1
ATOM 684 O O . LYS A 1 89 ? -0.058 9.575 -10.436 1.00 84.19 89 LYS A O 1
ATOM 689 N N . SER A 1 90 ? -0.724 8.558 -12.327 1.00 86.19 90 SER A N 1
ATOM 690 C CA . SER A 1 90 ? -1.764 9.539 -12.660 1.00 86.19 90 SER A CA 1
ATOM 691 C C . SER A 1 90 ? -2.844 9.584 -11.575 1.00 86.19 90 SER A C 1
ATOM 693 O O . SER A 1 90 ? -3.182 10.657 -11.078 1.00 86.19 90 SER A O 1
ATOM 695 N N . GLU A 1 91 ? -3.327 8.423 -11.141 1.00 85.25 91 GLU A N 1
ATOM 696 C CA . GLU A 1 91 ? -4.331 8.304 -10.079 1.00 85.25 91 GLU A CA 1
ATOM 697 C C . GLU A 1 91 ? -3.796 8.798 -8.728 1.00 85.25 91 GLU A C 1
ATOM 699 O O . GLU A 1 91 ? -4.459 9.566 -8.035 1.00 85.25 91 GLU A O 1
ATOM 704 N N . MET A 1 92 ? -2.564 8.442 -8.368 1.00 79.62 92 MET A N 1
ATOM 705 C CA . MET A 1 92 ? -1.903 8.912 -7.145 1.00 79.62 92 MET A CA 1
ATOM 706 C C . MET A 1 92 ? -1.671 10.421 -7.149 1.00 79.62 92 MET A C 1
ATOM 708 O O . MET A 1 92 ? -1.856 11.060 -6.122 1.00 79.62 92 MET A O 1
ATOM 712 N N . SER A 1 93 ? -1.337 11.019 -8.294 1.00 77.69 93 SER A N 1
ATOM 713 C CA . SER A 1 93 ? -1.143 12.471 -8.389 1.00 77.69 93 SER A CA 1
ATOM 714 C C . SER A 1 93 ? -2.426 13.272 -8.131 1.00 77.69 93 SER A C 1
ATOM 716 O O . SER A 1 93 ? -2.359 14.431 -7.722 1.00 77.69 93 SER A O 1
ATOM 718 N N . SER A 1 94 ? -3.597 12.649 -8.314 1.00 72.00 94 SER A N 1
ATOM 719 C CA . SER A 1 94 ? -4.890 13.248 -7.964 1.00 72.00 94 SER A CA 1
ATOM 720 C C . SER A 1 94 ? -5.132 13.290 -6.448 1.00 72.00 94 SER A C 1
ATOM 722 O O . SER A 1 94 ? -5.853 14.156 -5.944 1.00 72.00 94 SER A O 1
ATOM 724 N N . LEU A 1 95 ? -4.480 12.397 -5.699 1.00 70.19 95 LEU A N 1
ATOM 725 C CA . LEU A 1 95 ? -4.538 12.335 -4.247 1.00 70.19 95 LEU A CA 1
ATOM 726 C C . LEU A 1 95 ? -3.535 13.315 -3.644 1.00 70.19 95 LEU A C 1
ATOM 728 O O . LEU A 1 95 ? -2.445 12.948 -3.217 1.00 70.19 95 LEU A O 1
ATOM 732 N N . SER A 1 96 ? -3.917 14.587 -3.559 1.00 63.31 96 SER A N 1
ATOM 733 C CA . SER A 1 96 ? -3.108 15.552 -2.818 1.00 63.31 96 SER A CA 1
ATOM 734 C C . SER A 1 96 ? -3.029 15.149 -1.340 1.00 63.31 96 SER A C 1
ATOM 736 O O . SER A 1 96 ? -4.045 14.973 -0.665 1.00 63.31 96 SER A O 1
ATOM 738 N N . TYR A 1 97 ? -1.811 15.047 -0.816 1.00 60.47 97 TYR A N 1
ATOM 739 C CA . TYR A 1 97 ? -1.517 14.801 0.597 1.00 60.47 97 TYR A CA 1
ATOM 740 C C . TYR A 1 97 ? -2.293 15.726 1.557 1.00 60.47 97 TYR A C 1
ATOM 742 O O . TYR A 1 97 ? -2.734 15.304 2.628 1.00 60.47 97 TYR A O 1
ATOM 750 N N . GLU A 1 98 ? -2.515 16.977 1.146 1.00 61.22 98 GLU A N 1
ATOM 751 C CA . GLU A 1 98 ? -3.315 17.972 1.872 1.00 61.22 98 GLU A CA 1
ATOM 752 C C . GLU A 1 98 ? -4.772 17.513 2.068 1.00 61.22 98 GLU A C 1
ATOM 754 O O . GLU A 1 98 ? -5.370 17.729 3.119 1.00 61.22 98 GLU A O 1
ATOM 759 N N . GLN A 1 99 ? -5.347 16.826 1.076 1.00 63.75 99 GLN A N 1
ATOM 760 C CA . GLN A 1 99 ? -6.716 16.302 1.138 1.00 63.75 99 GLN A CA 1
ATOM 761 C C . GLN A 1 99 ? -6.814 15.114 2.098 1.00 63.75 99 GLN A C 1
ATOM 763 O O . GLN A 1 99 ? -7.821 14.941 2.779 1.00 63.75 99 GLN A O 1
ATOM 768 N N . LEU A 1 100 ? -5.766 14.293 2.172 1.00 61.78 100 LEU A N 1
ATOM 769 C CA . LEU A 1 100 ? -5.688 13.146 3.074 1.00 61.78 100 LEU A CA 1
ATOM 770 C C . LEU A 1 100 ? -5.542 13.571 4.534 1.00 61.78 100 LEU A C 1
ATOM 772 O O . LEU A 1 100 ? -6.263 13.060 5.388 1.00 61.78 100 LEU A O 1
ATOM 776 N N . SER A 1 101 ? -4.645 14.518 4.821 1.00 63.28 101 SER A N 1
ATOM 777 C CA . SER A 1 101 ? -4.457 15.026 6.183 1.00 63.28 101 SER A CA 1
ATOM 778 C C . SER A 1 101 ? -5.731 15.693 6.707 1.00 63.28 101 SER A C 1
ATOM 780 O O . SER A 1 101 ? -6.118 15.446 7.848 1.00 63.28 101 SER A O 1
ATOM 782 N N . LYS A 1 102 ? -6.420 16.449 5.843 1.00 67.12 102 LYS A N 1
ATOM 783 C CA . LYS A 1 102 ? -7.684 17.114 6.151 1.00 67.12 102 LYS A CA 1
ATOM 784 C C . LYS A 1 102 ? -8.856 16.141 6.307 1.00 67.12 102 LYS A C 1
ATOM 786 O O . LYS A 1 102 ? -9.639 16.275 7.236 1.00 67.12 102 LYS A O 1
ATOM 791 N N . ALA A 1 103 ? -8.968 15.123 5.451 1.00 60.09 103 ALA A N 1
ATOM 792 C CA . ALA A 1 103 ? -10.031 14.122 5.568 1.00 60.09 103 ALA A CA 1
ATOM 793 C C . ALA A 1 103 ? -9.919 13.301 6.862 1.00 60.09 103 ALA A C 1
ATOM 795 O O . ALA A 1 103 ? -10.939 12.944 7.449 1.00 60.09 103 ALA A O 1
ATOM 796 N N . ILE A 1 104 ? -8.696 13.014 7.319 1.00 59.81 104 ILE A N 1
ATOM 797 C CA . ILE A 1 104 ? -8.466 12.328 8.595 1.00 59.81 104 ILE A CA 1
ATOM 798 C C . ILE A 1 104 ? -8.907 13.224 9.762 1.00 59.81 104 ILE A C 1
ATOM 800 O O . ILE A 1 104 ? -9.666 12.765 10.610 1.00 59.81 104 ILE A O 1
ATOM 804 N N . SER A 1 105 ? -8.536 14.510 9.765 1.00 60.12 105 SER A N 1
ATOM 805 C CA . SER A 1 105 ? -8.952 15.440 10.825 1.00 60.12 105 SER A CA 1
ATOM 806 C C . SER A 1 105 ? -10.448 15.796 10.802 1.00 60.12 105 SER A C 1
ATOM 808 O O . SER A 1 105 ? -11.035 15.997 11.864 1.00 60.12 105 SER A O 1
ATOM 810 N N . ASP A 1 106 ? -11.100 15.830 9.635 1.00 55.47 106 ASP A N 1
ATOM 811 C CA . ASP A 1 106 ? -12.552 16.062 9.512 1.00 55.47 106 ASP A CA 1
ATOM 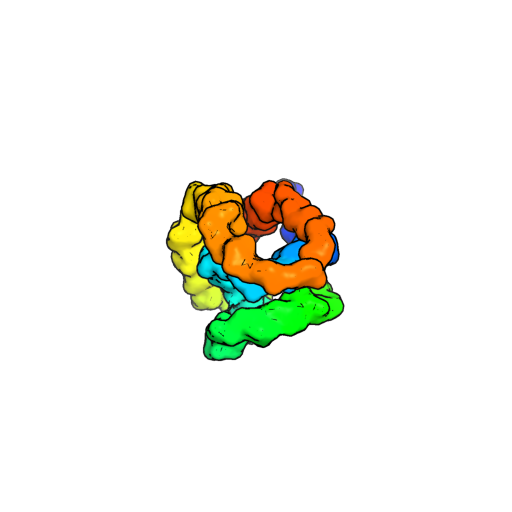812 C C . ASP A 1 106 ? -13.399 14.818 9.862 1.00 55.47 106 ASP A C 1
ATOM 814 O O . ASP A 1 106 ? -14.556 14.932 10.276 1.00 55.47 106 ASP A O 1
ATOM 818 N N . SER A 1 107 ? -12.838 13.610 9.734 1.00 54.41 107 SER A N 1
ATOM 819 C CA . SER A 1 107 ? -13.506 12.374 10.175 1.00 54.41 107 SER A CA 1
ATOM 820 C C . SER A 1 107 ? -13.632 12.311 11.703 1.00 54.41 107 SER A C 1
ATOM 822 O O . SER A 1 107 ? -14.625 11.791 12.219 1.00 54.41 107 SER A O 1
ATOM 824 N N . ASP A 1 108 ? -12.670 12.899 12.420 1.00 48.41 108 ASP A N 1
ATOM 825 C CA . ASP A 1 108 ? -12.658 12.982 13.885 1.00 48.41 108 ASP A CA 1
ATOM 826 C C . ASP A 1 108 ? -13.667 14.008 14.436 1.00 48.41 108 ASP A C 1
ATOM 828 O O . ASP A 1 108 ? -14.178 13.841 15.544 1.00 48.41 108 ASP A O 1
ATOM 832 N N . SER A 1 109 ? -14.027 15.043 13.669 1.00 47.72 109 SER A N 1
ATOM 833 C CA . SER A 1 109 ? -14.956 16.090 14.125 1.00 47.72 109 SER A CA 1
ATOM 834 C C . SER A 1 109 ? -16.437 15.735 13.919 1.00 47.72 109 SER A C 1
ATOM 836 O O . SER A 1 109 ? -17.294 16.199 14.675 1.00 47.72 109 SER A O 1
ATOM 838 N N . ARG A 1 110 ? -16.772 14.862 12.957 1.00 43.78 110 ARG A N 1
ATOM 839 C CA . ARG A 1 110 ? -18.166 14.440 12.691 1.00 43.78 110 ARG A CA 1
ATOM 840 C C . ARG A 1 110 ? -18.641 13.216 13.480 1.00 43.78 110 ARG A C 1
ATOM 842 O O . ARG A 1 110 ? -19.849 13.014 13.586 1.00 43.78 110 ARG A O 1
ATOM 849 N N . ALA A 1 111 ? -17.745 12.437 14.086 1.00 45.03 111 ALA A N 1
ATOM 850 C CA . ALA A 1 111 ? -18.123 11.258 14.873 1.00 45.03 111 ALA A CA 1
ATOM 851 C C . ALA A 1 111 ? -18.634 11.569 16.299 1.00 45.03 111 ALA A C 1
ATOM 853 O O . ALA A 1 111 ? -19.104 10.662 16.982 1.00 45.03 111 ALA A O 1
ATOM 854 N N . VAL A 1 112 ? -18.598 12.831 16.751 1.00 45.38 112 VAL A N 1
ATOM 855 C CA . VAL A 1 112 ? -18.987 13.199 18.130 1.00 45.38 112 VAL A CA 1
ATOM 856 C C . VAL A 1 112 ? -20.452 13.656 18.262 1.00 45.38 112 VAL A C 1
ATOM 858 O O . VAL A 1 112 ? -20.975 13.683 19.370 1.00 45.38 112 VAL A O 1
ATOM 861 N N . SER A 1 113 ? -21.177 13.954 17.174 1.00 44.03 113 SER A N 1
ATOM 862 C CA . SER A 1 113 ? -22.474 14.653 17.303 1.00 44.03 113 SER A CA 1
ATOM 863 C C . SER A 1 113 ? -23.752 13.822 17.098 1.00 44.03 113 SER A C 1
ATOM 865 O O . SER A 1 113 ? -24.831 14.397 17.231 1.00 44.03 113 SER A O 1
ATOM 867 N N . GLN A 1 114 ? -23.711 12.517 16.788 1.00 41.94 114 GLN A N 1
ATOM 868 C CA . GLN A 1 114 ? -24.956 11.795 16.437 1.00 41.94 114 GLN A CA 1
ATOM 869 C C . GLN A 1 114 ? -25.052 10.312 16.842 1.00 41.94 114 GLN A C 1
ATOM 871 O O . GLN A 1 114 ? -25.749 9.535 16.198 1.00 41.94 114 GLN A O 1
ATOM 876 N N . TYR A 1 115 ? -24.439 9.916 17.960 1.00 42.78 115 TYR A N 1
ATOM 877 C CA . TYR A 1 115 ? -24.763 8.641 18.618 1.00 42.78 115 TYR A CA 1
ATOM 878 C C . TYR A 1 115 ? -25.557 8.873 19.908 1.00 42.78 115 TYR A C 1
ATOM 880 O O . TYR A 1 115 ? -25.099 8.595 21.011 1.00 42.78 115 TYR A O 1
ATOM 888 N N . SER A 1 116 ? -26.796 9.353 19.762 1.00 42.22 116 SER A N 1
ATOM 889 C CA . SER A 1 116 ? -27.855 9.132 20.754 1.00 42.22 116 SER A CA 1
ATOM 890 C C . SER A 1 116 ? -28.579 7.825 20.413 1.00 42.22 116 SER A C 1
ATOM 892 O O . SER A 1 116 ? -29.720 7.824 19.956 1.00 42.22 116 SER A O 1
ATOM 894 N N . CYS A 1 117 ? -27.908 6.687 20.564 1.00 38.78 117 CYS A N 1
ATOM 895 C CA . CYS A 1 117 ? -28.601 5.405 20.575 1.00 38.78 117 CYS A CA 1
ATOM 896 C C . CYS A 1 117 ? -28.049 4.572 21.723 1.00 38.78 117 CYS A C 1
ATOM 898 O O . CYS A 1 117 ? -26.912 4.109 21.724 1.00 38.78 117 CYS A O 1
ATOM 900 N N . SER A 1 118 ? -28.876 4.499 22.751 1.00 45.56 118 SER A N 1
ATOM 901 C CA . SER A 1 118 ? -28.717 3.763 23.986 1.00 45.56 118 SER A CA 1
ATOM 902 C C . SER A 1 118 ? -28.349 2.301 23.722 1.00 45.56 118 SER A C 1
ATOM 904 O O . SER A 1 118 ? -29.155 1.572 23.157 1.00 45.56 118 SER A O 1
ATOM 906 N N . GLN A 1 119 ? -27.165 1.874 24.166 1.00 48.91 119 GLN A N 1
ATOM 907 C CA . GLN A 1 119 ? -26.933 0.689 25.011 1.00 48.91 119 GLN A CA 1
ATOM 908 C C . GLN A 1 119 ? -25.483 0.189 24.903 1.00 48.91 119 GLN A C 1
ATOM 910 O O . GLN A 1 119 ? -25.044 -0.323 23.881 1.00 48.91 119 GLN A O 1
ATOM 915 N N . GLN A 1 120 ? -24.767 0.330 26.023 1.00 47.03 120 GLN A N 1
ATOM 916 C CA . GLN A 1 120 ? -23.773 -0.611 26.553 1.00 47.03 120 GLN A CA 1
ATOM 917 C C . GLN A 1 120 ? -22.886 -1.341 25.529 1.00 47.03 120 GLN A C 1
ATOM 919 O O . GLN A 1 120 ? -22.961 -2.553 25.371 1.00 47.03 120 GLN A O 1
ATOM 924 N N . CYS A 1 121 ? -21.947 -0.623 24.921 1.00 41.12 121 CYS A N 1
ATOM 925 C CA . CYS A 1 121 ? -20.663 -1.195 24.519 1.00 41.12 121 CYS A CA 1
ATOM 926 C C . CYS A 1 121 ? -19.580 -0.220 24.987 1.00 41.12 121 CYS A C 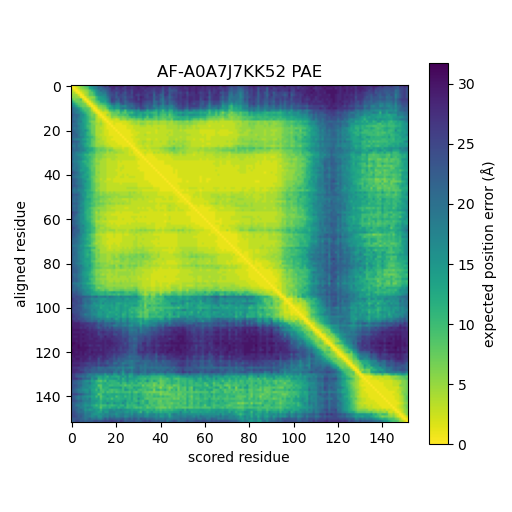1
ATOM 928 O O . CYS A 1 121 ? -19.631 0.964 24.666 1.00 41.12 121 CYS A O 1
ATOM 930 N N . GLY A 1 122 ? -18.668 -0.694 25.839 1.00 38.91 122 GLY A N 1
ATOM 931 C CA . GLY A 1 122 ? -17.701 0.145 26.549 1.00 38.91 122 GLY A CA 1
ATOM 932 C C . GLY A 1 122 ? -16.774 0.959 25.633 1.00 38.91 122 GLY A C 1
ATOM 933 O O . GLY A 1 122 ? -16.647 0.658 24.443 1.00 38.91 122 GLY A O 1
ATOM 934 N N . PRO A 1 123 ? -16.086 1.974 26.186 1.00 40.91 123 PRO A N 1
ATOM 935 C CA . PRO A 1 123 ? -15.200 2.846 25.431 1.00 40.91 123 PRO A CA 1
ATOM 936 C C . PRO A 1 123 ? -13.959 2.064 24.995 1.00 40.91 123 PRO A C 1
ATOM 938 O O . PRO A 1 123 ? -12.945 2.008 25.690 1.00 40.91 123 PRO A O 1
ATOM 941 N N . ARG A 1 124 ? -14.009 1.451 23.810 1.00 40.22 124 ARG A N 1
ATOM 942 C CA . ARG A 1 124 ? -12.780 1.137 23.086 1.00 40.22 124 ARG A CA 1
ATOM 943 C C . ARG A 1 124 ? -12.277 2.471 22.572 1.00 40.22 124 ARG A C 1
ATOM 945 O O . ARG A 1 124 ? -12.774 2.964 21.570 1.00 40.22 124 ARG A O 1
ATOM 952 N N . ALA A 1 125 ? -11.363 3.071 23.330 1.00 41.94 125 ALA A N 1
ATOM 953 C CA . ALA A 1 125 ? -10.624 4.255 22.933 1.00 41.94 125 ALA A CA 1
ATOM 954 C C . ALA A 1 125 ? -10.197 4.097 21.469 1.00 41.94 125 ALA A C 1
ATOM 956 O O . ALA A 1 125 ? -9.310 3.292 21.165 1.00 41.94 125 ALA A O 1
ATOM 957 N N . SER A 1 126 ? -10.878 4.812 20.571 1.00 44.12 126 SER A N 1
ATOM 958 C CA . SER A 1 126 ? -10.445 5.017 19.196 1.00 44.12 126 SER A CA 1
ATOM 959 C C . SER A 1 126 ? -9.153 5.795 19.313 1.00 44.12 126 SER A C 1
ATOM 961 O O . SER A 1 126 ? -9.148 7.007 19.512 1.00 44.12 126 SER A O 1
ATOM 963 N N . LYS A 1 127 ? -8.050 5.053 19.388 1.00 48.44 127 LYS A N 1
ATOM 964 C CA . LYS A 1 127 ? -6.738 5.644 19.551 1.00 48.44 127 LYS A CA 1
ATOM 965 C C . LYS A 1 127 ? -6.504 6.510 18.322 1.00 48.44 127 LYS A C 1
ATOM 967 O O . LYS A 1 127 ? -6.666 6.052 17.197 1.00 48.44 127 LYS A O 1
ATOM 972 N N . GLN A 1 128 ? -6.126 7.742 18.603 1.00 44.50 128 GLN A N 1
ATOM 973 C CA . GLN A 1 128 ? -5.777 8.848 17.722 1.00 44.50 128 GLN A CA 1
ATOM 974 C C . GLN A 1 128 ? -4.501 8.551 16.904 1.00 44.50 128 GLN A C 1
ATOM 976 O O . GLN A 1 128 ? -3.563 9.342 16.867 1.00 44.50 128 GLN A O 1
ATOM 981 N N . ILE A 1 129 ? -4.409 7.350 16.336 1.00 51.50 129 ILE A N 1
ATOM 982 C CA . ILE A 1 129 ? -3.229 6.837 15.651 1.00 51.50 129 ILE A CA 1
ATOM 983 C C . ILE A 1 129 ? -3.528 6.829 14.153 1.00 51.50 129 ILE A C 1
ATOM 985 O O . ILE A 1 129 ? -4.627 6.459 13.745 1.00 51.50 129 ILE A O 1
ATOM 989 N N . GLN A 1 130 ? -2.496 7.168 13.371 1.00 50.84 130 GLN A N 1
ATOM 990 C CA . GLN A 1 130 ? -2.282 6.808 11.961 1.00 50.84 130 GLN A CA 1
ATOM 991 C C . GLN A 1 130 ? -2.465 7.897 10.890 1.00 50.84 130 GLN A C 1
ATOM 993 O O . GLN A 1 130 ? -2.521 7.555 9.711 1.00 50.84 130 GLN A O 1
ATOM 998 N N . SER A 1 131 ? -2.445 9.201 11.205 1.00 55.25 131 SER A N 1
ATOM 999 C CA . SER A 1 131 ? -2.131 10.160 10.129 1.00 55.25 131 SER A CA 1
ATOM 1000 C C . SER A 1 131 ? -0.677 9.980 9.683 1.00 55.25 131 SER A C 1
ATOM 1002 O O . SER A 1 131 ? -0.417 9.812 8.500 1.00 55.25 131 SER A O 1
ATOM 1004 N N . GLU A 1 132 ? 0.277 9.951 10.617 1.00 60.00 132 GLU A N 1
ATOM 1005 C CA . GLU A 1 132 ? 1.713 9.984 10.292 1.00 60.00 132 GLU A CA 1
ATOM 1006 C C . GLU A 1 132 ? 2.248 8.714 9.614 1.00 60.00 132 GLU A C 1
ATOM 1008 O O . GLU A 1 132 ? 3.049 8.823 8.688 1.00 60.00 132 GLU A O 1
ATOM 1013 N N . GLU A 1 133 ? 1.796 7.516 9.994 1.00 63.78 133 GLU A N 1
ATOM 1014 C CA . GLU A 1 133 ? 2.289 6.284 9.352 1.00 63.78 133 GLU A CA 1
ATOM 1015 C C . GLU A 1 133 ? 1.747 6.124 7.924 1.00 63.78 133 GLU A C 1
ATOM 1017 O O . GLU A 1 133 ? 2.493 5.772 7.008 1.00 63.78 133 GLU A O 1
ATOM 1022 N N . LEU A 1 134 ? 0.486 6.504 7.689 1.00 64.88 134 LEU A N 1
ATOM 1023 C CA . LEU A 1 134 ? -0.095 6.521 6.346 1.00 64.88 134 LEU A CA 1
ATOM 1024 C C . LEU A 1 134 ? 0.593 7.562 5.449 1.00 64.88 134 LEU A C 1
ATOM 1026 O O . LEU A 1 134 ? 0.878 7.298 4.280 1.00 64.88 134 LEU A O 1
ATOM 1030 N N . LYS A 1 135 ? 0.926 8.727 6.022 1.00 67.00 135 LYS A N 1
ATOM 1031 C CA . LYS A 1 135 ? 1.724 9.776 5.372 1.00 67.00 135 LYS A CA 1
ATOM 1032 C C . LYS A 1 135 ? 3.110 9.263 4.976 1.00 67.00 135 LYS A C 1
ATOM 1034 O O . LYS A 1 135 ? 3.576 9.537 3.871 1.00 67.00 135 LYS A O 1
ATOM 1039 N N . GLN A 1 136 ? 3.757 8.495 5.851 1.00 68.69 136 GLN A N 1
ATOM 1040 C CA . GLN A 1 136 ? 5.079 7.934 5.592 1.00 68.69 136 GLN A CA 1
ATOM 1041 C C . GLN A 1 136 ? 5.045 6.865 4.491 1.00 68.69 136 GLN A C 1
ATOM 1043 O O . GLN A 1 136 ? 5.937 6.841 3.642 1.00 68.69 136 GLN A O 1
ATOM 1048 N N . TYR A 1 137 ? 3.993 6.040 4.451 1.00 69.88 137 TYR A N 1
ATOM 1049 C CA . TYR A 1 137 ? 3.773 5.070 3.378 1.00 69.88 137 TYR A CA 1
ATOM 1050 C C . TYR A 1 137 ? 3.551 5.744 2.018 1.00 69.88 137 TYR A C 1
ATOM 1052 O O . TYR A 1 137 ? 4.218 5.401 1.042 1.00 69.88 137 TYR A O 1
ATOM 1060 N N . LEU A 1 138 ? 2.679 6.751 1.964 1.00 71.88 138 LEU A N 1
ATOM 1061 C CA . LEU A 1 138 ? 2.381 7.500 0.742 1.00 71.88 138 LEU A CA 1
ATOM 1062 C C . LEU A 1 138 ? 3.603 8.196 0.159 1.00 71.88 138 LEU A C 1
ATOM 1064 O O . LEU A 1 138 ? 3.919 7.999 -1.009 1.00 71.88 138 LEU A O 1
ATOM 1068 N N . LYS A 1 139 ? 4.339 8.932 0.997 1.00 74.94 139 LYS A N 1
ATOM 1069 C CA . LYS A 1 139 ? 5.583 9.583 0.582 1.00 74.94 139 LYS A CA 1
ATOM 1070 C C . LYS A 1 139 ? 6.579 8.573 0.015 1.00 74.94 139 LYS A C 1
ATOM 1072 O O . LYS A 1 139 ? 7.239 8.833 -0.985 1.00 74.94 139 LYS A O 1
ATOM 1077 N N . SER A 1 140 ? 6.668 7.399 0.639 1.00 71.50 140 SER A N 1
ATOM 1078 C CA . SER A 1 140 ? 7.554 6.348 0.155 1.00 71.50 140 SER A CA 1
ATOM 1079 C C . SER A 1 140 ? 7.098 5.801 -1.211 1.00 71.50 140 SER A C 1
ATOM 1081 O O . SER A 1 140 ? 7.936 5.566 -2.082 1.00 71.50 140 SER A O 1
ATOM 1083 N N . LEU A 1 141 ? 5.787 5.639 -1.438 1.00 70.06 141 LEU A N 1
ATOM 1084 C CA . LEU A 1 141 ? 5.245 5.200 -2.730 1.00 70.06 141 LEU A CA 1
ATOM 1085 C C . LEU A 1 141 ? 5.511 6.226 -3.834 1.00 70.06 141 LEU A C 1
ATOM 1087 O O . LEU A 1 141 ? 5.903 5.840 -4.932 1.00 70.06 141 LEU A O 1
ATOM 1091 N N . GLU A 1 142 ? 5.347 7.517 -3.542 1.00 71.81 142 GLU A N 1
ATOM 1092 C CA . GLU A 1 142 ? 5.685 8.597 -4.474 1.00 71.81 142 GLU A CA 1
ATOM 1093 C C . GLU A 1 142 ? 7.174 8.576 -4.847 1.00 71.81 142 GLU A C 1
ATOM 1095 O O . GLU A 1 142 ? 7.505 8.645 -6.029 1.00 71.81 142 GLU A O 1
ATOM 1100 N N . GLU A 1 143 ? 8.075 8.409 -3.871 1.00 73.56 143 GLU A N 1
ATOM 1101 C CA . GLU A 1 143 ? 9.520 8.271 -4.118 1.00 73.56 143 GLU A CA 1
ATOM 1102 C C . GLU A 1 143 ? 9.839 7.042 -4.989 1.00 73.56 143 GLU A C 1
ATOM 1104 O O . GLU A 1 143 ? 10.669 7.121 -5.898 1.00 73.56 143 GLU A O 1
ATOM 1109 N N . TYR A 1 144 ? 9.154 5.916 -4.764 1.00 70.62 144 TYR A N 1
ATOM 1110 C CA . TYR A 1 144 ? 9.301 4.713 -5.584 1.00 70.62 144 TYR A CA 1
ATOM 1111 C C . TYR A 1 144 ? 8.820 4.928 -7.025 1.00 70.62 144 TYR A C 1
ATOM 1113 O O . TYR A 1 144 ? 9.508 4.534 -7.968 1.00 70.62 144 TYR A O 1
ATOM 1121 N N . LEU A 1 145 ? 7.665 5.569 -7.214 1.00 68.69 145 LEU A N 1
ATOM 1122 C CA . LEU A 1 145 ? 7.141 5.888 -8.543 1.00 68.69 145 LEU A CA 1
ATOM 1123 C C . LEU A 1 145 ? 8.023 6.914 -9.270 1.00 68.69 145 LEU A C 1
ATOM 1125 O O . LEU A 1 145 ? 8.203 6.807 -10.479 1.00 68.69 145 LEU A O 1
ATOM 1129 N N . ALA A 1 146 ? 8.607 7.873 -8.547 1.00 70.50 146 ALA A N 1
ATOM 1130 C CA . ALA A 1 146 ? 9.526 8.860 -9.109 1.00 70.50 146 ALA A CA 1
ATOM 1131 C C . ALA A 1 146 ? 10.864 8.246 -9.555 1.00 70.50 146 ALA A C 1
ATOM 1133 O O . ALA A 1 146 ? 11.439 8.691 -10.545 1.00 70.50 146 ALA A O 1
ATOM 1134 N N . TYR A 1 147 ? 11.361 7.229 -8.844 1.00 70.50 147 TYR A N 1
ATOM 1135 C CA . TYR A 1 147 ? 12.605 6.539 -9.199 1.00 70.50 147 TYR A CA 1
ATOM 1136 C C . TYR A 1 147 ? 12.468 5.661 -10.451 1.00 70.50 147 TYR A C 1
ATOM 1138 O O . TYR A 1 147 ? 13.419 5.532 -11.214 1.00 70.50 147 TYR A O 1
ATOM 1146 N N . ASN A 1 148 ? 11.293 5.063 -10.661 1.00 61.03 148 ASN A N 1
ATOM 1147 C CA . ASN A 1 148 ? 11.051 4.098 -11.737 1.00 61.03 148 ASN A CA 1
ATOM 1148 C C . ASN A 1 148 ? 10.360 4.709 -12.963 1.00 61.03 148 ASN A C 1
ATOM 1150 O O . ASN A 1 148 ? 9.765 3.977 -13.749 1.00 61.03 148 ASN A O 1
ATOM 1154 N N . ASP A 1 149 ? 10.413 6.031 -13.125 1.00 58.31 149 ASP A N 1
ATOM 1155 C CA . ASP A 1 149 ? 9.900 6.701 -14.315 1.00 58.31 149 ASP A CA 1
ATOM 1156 C C . ASP A 1 149 ? 10.826 6.404 -15.512 1.00 58.31 149 ASP A C 1
ATOM 1158 O O . ASP A 1 149 ? 11.978 6.846 -15.509 1.00 58.31 149 ASP A O 1
ATOM 1162 N N . PRO A 1 150 ? 10.375 5.644 -16.529 1.00 47.44 150 PRO A N 1
ATOM 1163 C CA . PRO A 1 150 ? 11.220 5.266 -17.659 1.00 47.44 150 PRO A CA 1
ATOM 1164 C C . PRO A 1 150 ? 11.466 6.424 -18.642 1.00 47.44 150 PRO A C 1
ATOM 1166 O O . PRO A 1 150 ? 12.121 6.220 -19.661 1.00 47.44 150 PRO A O 1
ATOM 1169 N N . VAL A 1 151 ? 10.945 7.631 -18.381 1.00 50.81 151 VAL A N 1
ATOM 1170 C CA . VAL A 1 151 ? 11.076 8.809 -19.260 1.00 50.81 151 VAL A CA 1
ATOM 1171 C C . VAL A 1 151 ? 12.308 9.657 -18.901 1.00 50.81 151 VAL A C 1
ATOM 1173 O O . VAL A 1 151 ? 12.242 10.887 -18.861 1.00 50.81 151 VAL A O 1
ATOM 1176 N N . ARG A 1 152 ? 13.459 9.031 -18.630 1.00 46.19 152 ARG A N 1
ATOM 1177 C CA . ARG A 1 152 ? 14.715 9.766 -18.425 1.00 46.19 152 ARG A CA 1
ATOM 1178 C C . ARG A 1 152 ? 15.886 9.194 -19.201 1.00 46.19 152 ARG A C 1
ATOM 1180 O O . ARG A 1 152 ? 16.031 7.956 -19.219 1.00 46.19 152 ARG A O 1
#

Nearest PDB structures (foldseek):
  3j1u-assembly1_A  TM=5.412E-01  e=1.361E-02  Mus musculus
  8ptk-assembly1_e  TM=5.455E-01  e=5.007E-02  Homo sapiens
  7z8f-assembly1_f  TM=5.561E-01  e=8.432E-02  Homo sapiens

pLDDT: mean 71.07, std 18.36, range [38.12, 93.62]

Mean predicted aligned error: 12.65 Å

Radius of gyration: 18.0 Å; Cα contacts (8 Å, |Δi|>4): 72; chains: 1; bounding box: 65×31×46 Å

Secondary structure (DSSP, 8-state):
------------HHHH--HHHHHHHHH-SS--HHHHHHHHHHHHHTT--TTGGG-HHHHHHHHTSHHHHHHHHH--GGGS-HHHHHHHHHHHHHS-HHHHHHHHHHHHHHTTS-----------------HHHHHHHHHHHHHHHHHT-S--

Solvent-access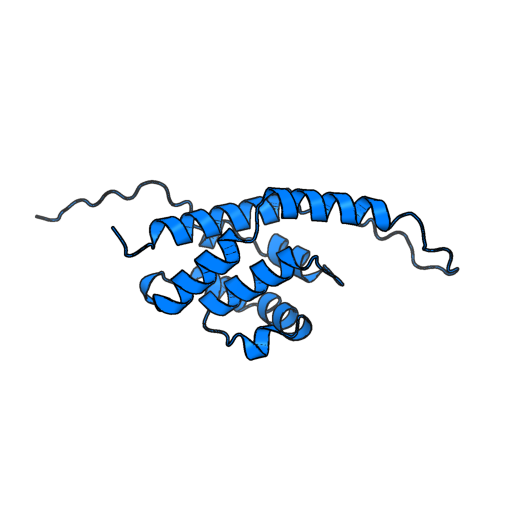ible surface area (backbone atoms only — not comparable to full-atom values): 9683 Å² total; per-residue (Å²): 134,83,84,85,79,86,88,74,86,73,74,54,62,56,72,69,66,50,72,65,58,52,50,54,63,57,64,50,88,80,65,57,69,67,59,51,48,54,55,38,47,55,39,42,67,73,70,48,59,70,81,62,51,71,41,64,71,52,46,45,52,51,60,69,36,85,56,39,64,53,51,59,51,64,64,51,76,88,76,42,55,66,70,58,55,52,49,43,49,57,59,47,68,71,59,48,67,70,58,54,59,48,51,57,59,54,55,65,65,64,71,76,79,77,80,92,69,94,73,96,70,79,89,73,75,79,67,96,72,59,67,66,60,54,50,54,51,49,54,44,50,53,52,51,55,65,71,67,52,83,90,116

Organism: Bugula neritina (NCBI:txid10212)